Protein AF-A0A7S3ET72-F1 (afdb_monomer_lite)

Secondary structure (DSSP, 8-state):
---PBPTTSSBGGG-TTTT-TTB-TTSSBGGG-TTTT-TTB-TTSSBGGG-TTTT-TTB-TTSSBGGG-TTTT-TTB-TTSSBGGG-TTTT-TTB-TTSSBGGG-TTTT-TT--TT--

Organism: NCBI:txid156174

Radius of gyration: 19.7 Å; chains: 1; bounding box: 42×36×48 Å

Structure (mmCIF, N/CA/C/O backbone):
data_AF-A0A7S3ET72-F1
#
_entry.id   AF-A0A7S3ET72-F1
#
loop_
_atom_site.group_PDB
_atom_site.id
_atom_site.type_symbol
_atom_site.label_atom_id
_atom_site.label_alt_id
_atom_site.label_comp_id
_atom_site.label_asym_id
_atom_site.label_entity_id
_atom_site.label_seq_id
_atom_site.pdbx_PDB_ins_code
_atom_site.Cartn_x
_atom_site.Cartn_y
_atom_site.Cartn_z
_atom_site.occupancy
_atom_site.B_iso_or_equiv
_atom_site.auth_seq_id
_atom_site.auth_comp_id
_atom_site.auth_asym_id
_atom_site.auth_atom_id
_atom_site.pdbx_PDB_model_num
ATOM 1 N N . GLY A 1 1 ? 1.968 9.787 -29.022 1.00 49.44 1 GLY A N 1
ATOM 2 C CA . GLY A 1 1 ? 1.817 8.346 -28.754 1.00 49.44 1 GLY A CA 1
ATOM 3 C C . GLY A 1 1 ? 0.906 8.167 -27.565 1.00 49.44 1 GLY A C 1
ATOM 4 O O . GLY A 1 1 ? 1.372 8.274 -26.441 1.00 49.44 1 GLY A O 1
ATOM 5 N N . GLY A 1 2 ? -0.396 8.022 -27.808 1.00 56.19 2 GLY A N 1
ATOM 6 C CA . GLY A 1 2 ? -1.382 7.818 -26.751 1.00 56.19 2 GLY A CA 1
ATOM 7 C C . GLY A 1 2 ? -1.493 6.333 -26.442 1.00 56.19 2 GLY A C 1
ATOM 8 O O . GLY A 1 2 ? -1.696 5.534 -27.351 1.00 56.19 2 GLY A O 1
ATOM 9 N N . SER A 1 3 ? -1.326 5.962 -25.178 1.00 66.44 3 SER A N 1
ATOM 10 C CA . SER A 1 3 ? -1.554 4.598 -24.714 1.00 66.44 3 SER A CA 1
ATOM 11 C C . SER A 1 3 ? -3.018 4.240 -24.932 1.00 66.44 3 SER A C 1
ATOM 13 O O . SER A 1 3 ? -3.874 4.700 -24.176 1.00 66.44 3 SER A O 1
ATOM 15 N N . ALA A 1 4 ? -3.302 3.451 -25.969 1.00 86.12 4 ALA A N 1
ATOM 16 C CA . ALA A 1 4 ? -4.648 2.979 -26.250 1.00 86.12 4 ALA A CA 1
ATOM 17 C C . ALA A 1 4 ? -5.228 2.313 -24.994 1.00 86.12 4 ALA A C 1
ATOM 19 O O . ALA A 1 4 ? -4.552 1.537 -24.309 1.00 86.12 4 ALA A O 1
ATOM 20 N N . ILE A 1 5 ? -6.461 2.669 -24.650 1.00 91.69 5 ILE A N 1
ATOM 21 C CA . ILE A 1 5 ? -7.228 1.953 -23.634 1.00 91.69 5 ILE A CA 1
ATOM 22 C C . ILE A 1 5 ? -7.727 0.670 -24.299 1.00 91.69 5 ILE A C 1
ATOM 24 O O . ILE A 1 5 ? -8.304 0.732 -25.381 1.00 91.69 5 ILE A O 1
ATOM 28 N N . CYS A 1 6 ? -7.458 -0.490 -23.703 1.00 91.88 6 CYS A N 1
ATOM 29 C CA . CYS A 1 6 ? -7.969 -1.758 -24.220 1.00 91.88 6 CYS A CA 1
ATOM 30 C C . CYS A 1 6 ? -9.417 -1.999 -23.769 1.00 91.88 6 CYS A C 1
ATOM 32 O O . CYS A 1 6 ? -9.929 -1.297 -22.897 1.00 91.88 6 CYS A O 1
ATOM 34 N N . GLU A 1 7 ? -10.059 -3.035 -24.311 1.00 91.88 7 GLU A N 1
ATOM 35 C CA . GLU A 1 7 ? -11.431 -3.449 -23.962 1.00 91.88 7 GLU A CA 1
ATOM 36 C C . GLU A 1 7 ? -11.650 -3.689 -22.456 1.00 91.88 7 GLU A C 1
ATOM 38 O O . GLU A 1 7 ? -12.745 -3.502 -21.937 1.00 91.88 7 GLU A O 1
ATOM 43 N N . HIS A 1 8 ? -10.580 -3.999 -21.720 1.00 89.94 8 HIS A N 1
ATOM 44 C CA . HIS A 1 8 ? -10.591 -4.172 -20.266 1.00 89.94 8 HIS A CA 1
ATOM 45 C C . HIS A 1 8 ? -10.615 -2.841 -19.485 1.00 89.94 8 HIS A C 1
ATOM 47 O O . HIS A 1 8 ? -10.447 -2.838 -18.263 1.00 89.94 8 HIS A O 1
ATOM 53 N N . GLY A 1 9 ? -10.726 -1.697 -20.172 1.00 90.56 9 GLY A N 1
ATOM 54 C CA . GLY A 1 9 ? -10.741 -0.357 -19.576 1.00 90.56 9 GLY A CA 1
ATOM 55 C C . GLY A 1 9 ? -9.399 0.083 -18.980 1.00 90.56 9 GLY A C 1
ATOM 56 O O . GLY A 1 9 ? -9.346 1.012 -18.175 1.00 90.56 9 GLY A O 1
ATOM 57 N N . ARG A 1 10 ? -8.296 -0.588 -19.333 1.00 90.25 10 ARG A N 1
ATOM 58 C CA . ARG A 1 10 ? -6.941 -0.303 -18.828 1.00 90.25 10 ARG A CA 1
ATOM 59 C C . ARG A 1 10 ? -6.067 0.219 -19.960 1.00 90.25 10 ARG A C 1
ATOM 61 O O . ARG A 1 10 ? -6.250 -0.153 -21.112 1.00 90.25 10 ARG A O 1
ATOM 68 N N . GLN A 1 11 ? -5.061 1.030 -19.637 1.00 91.88 11 GLN A N 1
ATOM 69 C CA . GLN A 1 11 ? -4.015 1.358 -20.610 1.00 91.88 11 GLN A CA 1
ATOM 70 C C . GLN A 1 11 ? -3.342 0.064 -21.087 1.00 91.88 11 GLN A C 1
ATOM 72 O O . GLN A 1 11 ? -2.896 -0.734 -20.260 1.00 91.88 11 GLN A O 1
ATOM 77 N N . GLN A 1 12 ? -3.263 -0.135 -22.405 1.00 89.75 12 GLN A N 1
ATOM 78 C CA . GLN A 1 12 ? -2.853 -1.394 -23.037 1.00 89.75 12 GLN A CA 1
ATOM 79 C C . GLN A 1 12 ? -1.521 -1.917 -22.490 1.00 89.75 12 GLN A C 1
ATOM 81 O O . GLN A 1 12 ? -1.415 -3.081 -22.115 1.00 89.75 12 GLN A O 1
ATOM 86 N N . TYR A 1 13 ? -0.528 -1.038 -22.330 1.00 90.38 13 TYR A N 1
ATOM 87 C CA . TYR A 1 13 ? 0.793 -1.410 -21.817 1.00 90.38 13 TYR A CA 1
ATOM 88 C C . TYR A 1 13 ? 0.790 -1.852 -20.340 1.00 90.38 13 TYR A C 1
ATOM 90 O O . TYR A 1 13 ? 1.707 -2.546 -19.907 1.00 90.38 13 TYR A O 1
ATOM 98 N N . HIS A 1 14 ? -0.236 -1.491 -19.564 1.00 90.62 14 HIS A N 1
ATOM 99 C CA . HIS A 1 14 ? -0.445 -1.924 -18.180 1.00 90.62 14 HIS A CA 1
ATOM 100 C C . HIS A 1 14 ? -1.443 -3.083 -18.044 1.00 90.62 14 HIS A C 1
ATOM 102 O O . HIS A 1 14 ? -1.634 -3.583 -16.929 1.00 90.62 14 HIS A O 1
ATOM 108 N N . CYS A 1 15 ? -2.099 -3.504 -19.127 1.00 91.00 15 CYS A N 1
ATOM 109 C CA . CYS A 1 15 ? -3.107 -4.548 -19.058 1.00 91.00 15 CYS A CA 1
ATOM 110 C C . CYS A 1 15 ? -2.458 -5.935 -19.010 1.00 91.00 15 CYS A C 1
ATOM 112 O O . CYS A 1 15 ? -1.753 -6.334 -19.930 1.00 91.00 15 CYS A O 1
ATOM 114 N N . LYS A 1 16 ? -2.728 -6.684 -17.936 1.00 90.94 16 LYS A N 1
ATOM 115 C CA . LYS A 1 16 ? -2.256 -8.065 -17.781 1.00 90.94 16 LYS A CA 1
ATOM 116 C C . LYS A 1 16 ? -2.920 -9.016 -18.777 1.00 90.94 16 LYS A C 1
ATOM 118 O O . LYS A 1 16 ? -2.225 -9.850 -19.337 1.00 90.94 16 LYS A O 1
ATOM 123 N N . GLU A 1 17 ? -4.224 -8.863 -19.008 1.00 89.38 17 GLU A N 1
ATOM 124 C CA . GLU A 1 17 ? -4.987 -9.708 -19.939 1.00 89.38 17 GLU A CA 1
ATOM 125 C C . GLU A 1 17 ? -4.504 -9.532 -21.386 1.00 89.38 17 GLU A C 1
ATOM 127 O O . GLU A 1 17 ? -4.422 -10.500 -22.128 1.00 89.38 17 GLU A O 1
ATOM 132 N N . CYS A 1 18 ? -4.072 -8.324 -21.762 1.00 90.19 18 CYS A N 1
ATOM 133 C CA . CYS A 1 18 ? -3.520 -8.048 -23.092 1.00 90.19 18 CYS A CA 1
ATOM 134 C C . CYS A 1 18 ? -2.006 -8.310 -23.212 1.00 90.19 18 CYS A C 1
ATOM 136 O O . CYS A 1 18 ? -1.413 -7.922 -24.215 1.00 90.19 18 CYS A O 1
ATOM 138 N N . GLY A 1 19 ? -1.347 -8.860 -22.183 1.00 86.62 19 GLY A N 1
ATOM 139 C CA . GLY A 1 19 ? 0.110 -9.055 -22.194 1.00 86.62 19 GLY A CA 1
ATOM 140 C C . GLY A 1 19 ? 0.912 -7.749 -22.290 1.00 86.62 19 GLY A C 1
ATOM 141 O O . GLY A 1 19 ? 1.985 -7.718 -22.888 1.00 86.62 19 GLY A O 1
ATOM 142 N N . GLY A 1 20 ? 0.386 -6.654 -21.732 1.00 91.75 20 GLY A N 1
ATOM 143 C CA . GLY A 1 20 ? 0.970 -5.320 -21.828 1.00 91.75 20 GLY A CA 1
ATOM 144 C C . GLY A 1 20 ? 2.450 -5.281 -21.442 1.00 91.75 20 GLY A C 1
ATOM 145 O O . GLY A 1 20 ? 2.879 -5.938 -20.494 1.00 91.75 20 GLY A O 1
ATOM 146 N N . SER A 1 21 ? 3.238 -4.466 -22.148 1.00 91.25 21 SER A N 1
ATOM 147 C CA . SER A 1 21 ? 4.706 -4.447 -22.038 1.00 91.25 21 SER A CA 1
ATOM 148 C C . SER A 1 21 ? 5.249 -4.119 -20.640 1.00 91.25 21 SER A C 1
ATOM 150 O O . SER A 1 21 ? 6.379 -4.488 -20.318 1.00 91.25 21 SER A O 1
ATOM 152 N N . ALA A 1 22 ? 4.464 -3.477 -19.768 1.00 92.62 22 ALA A N 1
ATOM 153 C CA . ALA A 1 22 ? 4.846 -3.243 -18.376 1.00 92.62 22 ALA A CA 1
ATOM 154 C C . ALA A 1 22 ? 4.678 -4.478 -17.477 1.00 92.62 22 ALA A C 1
ATOM 156 O O . ALA A 1 22 ? 5.080 -4.430 -16.313 1.00 92.62 22 ALA A O 1
ATOM 157 N N . ILE A 1 23 ? 4.079 -5.560 -17.968 1.00 94.81 23 ILE A N 1
ATOM 158 C CA . ILE A 1 23 ? 3.877 -6.821 -17.255 1.00 94.81 23 ILE A CA 1
ATOM 159 C C . ILE A 1 23 ? 5.012 -7.788 -17.634 1.00 94.81 23 ILE A C 1
ATOM 161 O O . ILE A 1 23 ? 5.475 -7.813 -18.776 1.00 94.81 23 ILE A O 1
ATOM 165 N N . CYS A 1 24 ? 5.554 -8.509 -16.653 1.00 94.38 24 CYS A N 1
ATOM 166 C CA . CYS A 1 24 ? 6.542 -9.566 -16.884 1.00 94.38 24 CYS A CA 1
ATOM 167 C C . CYS A 1 24 ? 5.867 -10.933 -17.036 1.00 94.38 24 CYS A C 1
ATOM 169 O O . CYS A 1 24 ? 4.681 -11.081 -16.746 1.00 94.38 24 CYS A O 1
ATOM 171 N N . GLU A 1 25 ? 6.645 -11.943 -17.419 1.00 93.19 25 GLU A N 1
ATOM 172 C CA . GLU A 1 25 ? 6.212 -13.346 -17.505 1.00 93.19 25 GLU A CA 1
ATOM 173 C C . GLU A 1 25 ? 5.611 -13.885 -16.194 1.00 93.19 25 GLU A C 1
ATOM 175 O O . GLU A 1 25 ? 4.651 -14.645 -16.215 1.00 93.19 25 GLU A O 1
ATOM 180 N N . HIS A 1 26 ? 6.060 -13.378 -15.039 1.00 92.94 26 HIS A N 1
ATOM 181 C CA . HIS A 1 26 ? 5.490 -13.694 -13.722 1.00 92.94 26 HIS A CA 1
ATOM 182 C C . HIS A 1 26 ? 4.098 -13.069 -13.484 1.00 92.94 26 HIS A C 1
ATOM 184 O O . HIS A 1 26 ? 3.547 -13.134 -12.383 1.00 92.94 26 HI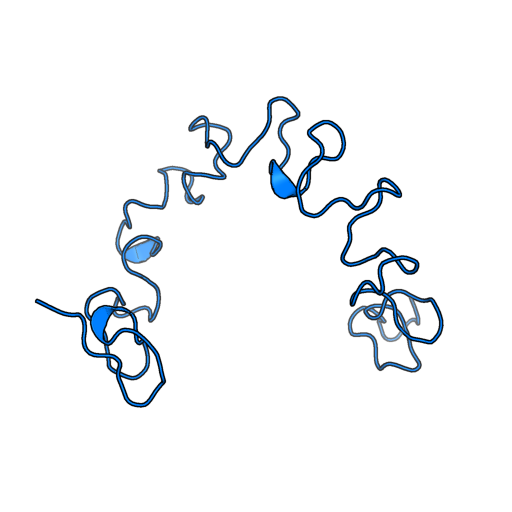S A O 1
ATOM 190 N N . GLY A 1 27 ? 3.535 -12.366 -14.473 1.00 91.00 27 GLY A N 1
ATOM 191 C CA . GLY A 1 27 ? 2.233 -11.710 -14.384 1.00 91.00 27 GLY A CA 1
ATOM 192 C C . GLY A 1 27 ? 2.185 -10.542 -13.394 1.00 91.00 27 GLY A C 1
ATOM 193 O O . GLY A 1 27 ? 1.097 -10.186 -12.926 1.00 91.00 27 GLY A O 1
ATOM 194 N N . ARG A 1 28 ? 3.347 -9.967 -13.054 1.00 92.38 28 ARG A N 1
ATOM 195 C CA . ARG A 1 28 ? 3.528 -8.801 -12.169 1.00 92.38 28 ARG A CA 1
ATOM 196 C C . ARG A 1 28 ? 3.964 -7.588 -12.995 1.00 92.38 28 ARG A C 1
ATOM 198 O O . ARG A 1 28 ? 4.511 -7.731 -14.083 1.00 92.38 28 ARG A O 1
ATOM 205 N N . ARG A 1 29 ? 3.777 -6.369 -12.477 1.00 93.50 29 ARG A N 1
ATOM 206 C CA . ARG A 1 29 ? 4.380 -5.175 -13.098 1.00 93.50 29 ARG A 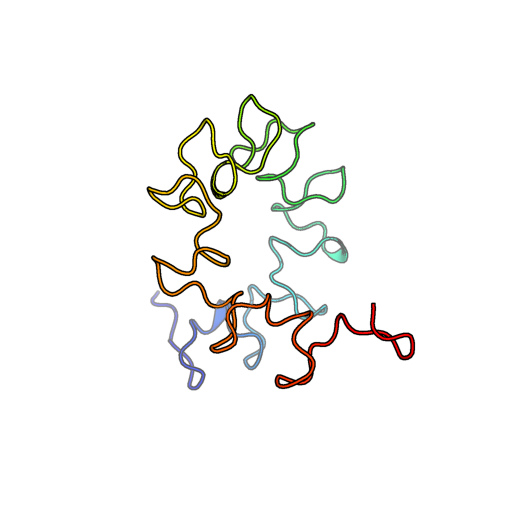CA 1
ATOM 207 C C . ARG A 1 29 ? 5.905 -5.285 -13.010 1.00 93.50 29 ARG A C 1
ATOM 209 O O . ARG A 1 29 ? 6.420 -5.402 -11.901 1.00 93.50 29 ARG A O 1
ATOM 216 N N . ARG A 1 30 ? 6.617 -5.184 -14.139 1.00 94.81 30 ARG A N 1
ATOM 217 C CA . ARG A 1 30 ? 8.088 -5.287 -14.248 1.00 94.81 30 ARG A CA 1
ATOM 218 C C . ARG A 1 30 ? 8.808 -4.435 -13.209 1.00 94.81 30 ARG A C 1
ATOM 220 O O . ARG A 1 30 ? 9.716 -4.915 -12.545 1.00 94.81 3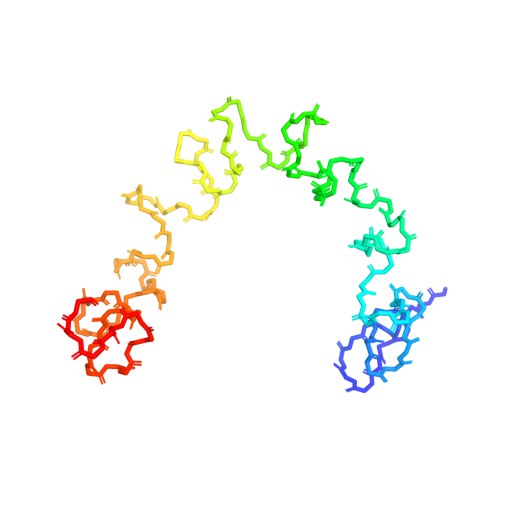0 ARG A O 1
ATOM 227 N N . TYR A 1 31 ? 8.343 -3.201 -13.006 1.00 94.88 31 TYR A N 1
ATOM 228 C CA . TYR A 1 31 ? 8.917 -2.276 -12.026 1.00 94.88 31 TYR A CA 1
ATOM 229 C C . TYR A 1 31 ? 8.914 -2.826 -10.587 1.00 94.88 31 TYR A C 1
ATOM 231 O O . TYR A 1 31 ? 9.844 -2.548 -9.843 1.00 94.88 31 TYR A O 1
ATOM 239 N N . PHE A 1 32 ? 7.926 -3.640 -10.205 1.00 94.88 32 PHE A N 1
ATOM 240 C CA . PHE A 1 32 ? 7.789 -4.212 -8.857 1.00 94.88 32 PHE A CA 1
ATOM 241 C C . PHE A 1 32 ? 8.066 -5.724 -8.804 1.00 94.88 32 PHE A C 1
ATOM 243 O O . PHE A 1 32 ? 7.795 -6.367 -7.792 1.00 94.88 32 PHE A O 1
ATOM 250 N N . CYS A 1 33 ? 8.564 -6.326 -9.885 1.00 94.06 33 CYS A N 1
ATOM 251 C CA . CYS A 1 33 ? 8.829 -7.759 -9.922 1.00 94.06 33 CYS A CA 1
ATOM 252 C C . CYS A 1 33 ? 10.213 -8.057 -9.337 1.00 94.06 33 CYS A C 1
ATOM 254 O O . CYS A 1 33 ? 11.221 -7.658 -9.914 1.00 94.06 33 CYS A O 1
ATOM 256 N N . LYS A 1 34 ? 10.260 -8.778 -8.212 1.00 92.62 34 LYS A N 1
ATOM 257 C CA . LYS A 1 34 ? 11.519 -9.175 -7.564 1.00 92.62 34 LYS A CA 1
ATOM 258 C C . LYS A 1 34 ? 12.352 -10.115 -8.444 1.00 92.62 34 LYS A C 1
ATOM 260 O O . LYS A 1 34 ? 13.548 -9.897 -8.568 1.00 92.62 34 LYS A O 1
ATOM 265 N N . GLU A 1 35 ? 11.719 -11.102 -9.082 1.00 92.31 35 GLU A N 1
ATOM 266 C CA . GLU A 1 35 ? 12.398 -12.080 -9.954 1.00 92.31 35 GLU A CA 1
ATOM 267 C C . GLU A 1 35 ? 13.045 -11.413 -11.175 1.00 92.31 35 GLU A C 1
ATOM 269 O O . GLU A 1 35 ? 14.133 -11.796 -11.582 1.00 92.31 35 GLU A O 1
ATOM 274 N N . CYS A 1 36 ? 12.430 -10.354 -11.712 1.00 93.38 36 CYS A N 1
ATOM 275 C CA . CYS A 1 36 ? 12.995 -9.586 -12.823 1.00 93.38 36 CYS A CA 1
ATOM 276 C C . CYS A 1 36 ? 13.955 -8.461 -12.383 1.00 93.38 36 CYS A C 1
ATOM 278 O O . CYS A 1 36 ? 14.316 -7.630 -13.215 1.00 93.38 36 CYS A O 1
ATOM 280 N N . GLY A 1 37 ? 14.302 -8.345 -11.094 1.00 90.88 37 GLY A N 1
ATOM 281 C CA . GLY A 1 37 ? 15.148 -7.250 -10.595 1.00 90.88 37 GLY A CA 1
ATOM 282 C C . GLY A 1 37 ? 14.513 -5.859 -10.741 1.00 90.88 37 GLY A C 1
ATOM 283 O O . GLY A 1 37 ? 15.198 -4.869 -10.999 1.00 90.88 37 GLY A O 1
ATOM 284 N N . GLY A 1 38 ? 13.185 -5.770 -10.628 1.00 94.94 38 GLY A N 1
ATOM 285 C CA . GLY A 1 38 ? 12.422 -4.543 -10.834 1.00 94.94 38 GLY A CA 1
ATOM 286 C C . GLY A 1 38 ? 12.929 -3.364 -9.997 1.00 94.94 38 GLY A C 1
ATOM 287 O O . GLY A 1 38 ? 13.101 -3.471 -8.784 1.00 94.94 38 GLY A O 1
ATOM 288 N N . LYS A 1 39 ? 13.107 -2.200 -10.641 1.00 94.31 39 LYS A N 1
ATOM 289 C CA . LYS A 1 39 ? 13.679 -0.980 -10.030 1.00 94.31 39 LYS A CA 1
ATOM 290 C C . LYS A 1 39 ? 12.901 -0.445 -8.820 1.00 94.31 39 LYS A C 1
ATOM 292 O O . LYS A 1 39 ? 13.448 0.335 -8.049 1.00 94.31 39 LYS A O 1
ATOM 297 N N . GLY A 1 40 ? 11.641 -0.831 -8.650 1.00 94.50 40 GLY A N 1
ATOM 298 C CA . GLY A 1 40 ? 10.809 -0.492 -7.498 1.00 94.50 40 GLY A CA 1
ATOM 299 C C . GLY A 1 40 ? 11.117 -1.307 -6.245 1.00 94.50 40 GLY A C 1
ATOM 300 O O . GLY A 1 40 ? 10.666 -0.928 -5.167 1.00 94.50 40 GLY A O 1
ATOM 301 N N . ILE A 1 41 ? 11.889 -2.389 -6.356 1.00 95.75 41 ILE A N 1
ATOM 302 C CA . ILE A 1 41 ? 12.319 -3.237 -5.241 1.00 95.75 41 ILE A CA 1
ATOM 303 C C . ILE A 1 41 ? 13.767 -2.870 -4.863 1.00 95.75 41 ILE A C 1
ATOM 305 O O . ILE A 1 41 ? 14.581 -2.528 -5.72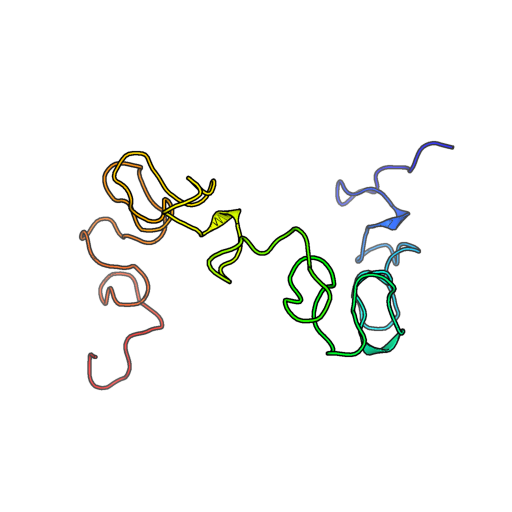6 1.00 95.75 41 ILE A O 1
ATOM 309 N N . CYS A 1 42 ? 14.078 -2.833 -3.566 1.00 94.56 42 CYS A N 1
ATOM 310 C CA . CYS A 1 42 ? 15.445 -2.648 -3.070 1.00 94.56 42 CYS A CA 1
ATOM 311 C C . CYS A 1 42 ? 16.156 -3.993 -2.865 1.00 94.56 42 CYS A C 1
ATOM 313 O O . CYS A 1 42 ? 15.534 -5.052 -2.924 1.00 94.56 42 CYS A O 1
ATOM 315 N N . GLU A 1 43 ? 17.452 -3.947 -2.565 1.00 93.00 43 GLU A N 1
ATOM 316 C CA . GLU A 1 43 ? 18.266 -5.127 -2.232 1.00 93.00 43 GLU A CA 1
ATOM 317 C C . GLU A 1 43 ? 17.702 -5.946 -1.058 1.00 93.00 43 GLU A C 1
ATOM 319 O O . GLU A 1 43 ? 17.759 -7.171 -1.074 1.00 93.00 43 GLU A O 1
ATOM 324 N N . HIS A 1 44 ? 17.015 -5.298 -0.111 1.00 92.44 44 HIS A N 1
ATOM 325 C CA . HIS A 1 44 ? 16.310 -5.959 0.995 1.00 92.44 44 HIS A CA 1
ATOM 326 C C . HIS A 1 44 ? 15.033 -6.707 0.559 1.00 92.44 44 HIS A C 1
ATOM 328 O O . HIS A 1 44 ? 14.289 -7.223 1.394 1.00 92.44 44 HIS A O 1
ATOM 334 N N . GLY A 1 45 ? 14.703 -6.721 -0.737 1.00 90.81 45 GLY A N 1
ATOM 335 C CA . GLY A 1 45 ? 13.512 -7.378 -1.278 1.00 90.81 45 GLY A CA 1
ATOM 336 C C . GLY A 1 45 ? 12.190 -6.682 -0.939 1.00 90.81 45 GLY A C 1
ATOM 337 O O . GLY A 1 45 ? 11.129 -7.279 -1.122 1.00 90.81 45 GLY A O 1
ATOM 338 N N . ARG A 1 46 ? 12.236 -5.437 -0.450 1.00 92.19 46 ARG A N 1
ATOM 339 C CA . ARG A 1 46 ? 11.070 -4.602 -0.113 1.00 92.19 46 ARG A CA 1
ATOM 340 C C . ARG A 1 46 ? 10.829 -3.569 -1.215 1.00 92.19 46 ARG A C 1
ATOM 342 O O . ARG A 1 46 ? 11.760 -3.178 -1.916 1.00 92.19 46 ARG A O 1
ATOM 349 N N . GLU A 1 47 ? 9.601 -3.074 -1.360 1.00 94.06 47 GLU A N 1
ATOM 350 C CA . GLU A 1 47 ? 9.358 -1.911 -2.223 1.00 94.06 47 GLU A CA 1
ATOM 351 C C . GLU A 1 47 ? 10.145 -0.710 -1.676 1.00 94.06 47 GLU A C 1
ATOM 353 O O . GLU A 1 47 ? 10.034 -0.385 -0.493 1.00 94.06 47 GLU A O 1
ATOM 358 N N . ARG A 1 48 ? 10.938 -0.036 -2.519 1.00 94.69 48 ARG A N 1
ATOM 359 C CA . ARG 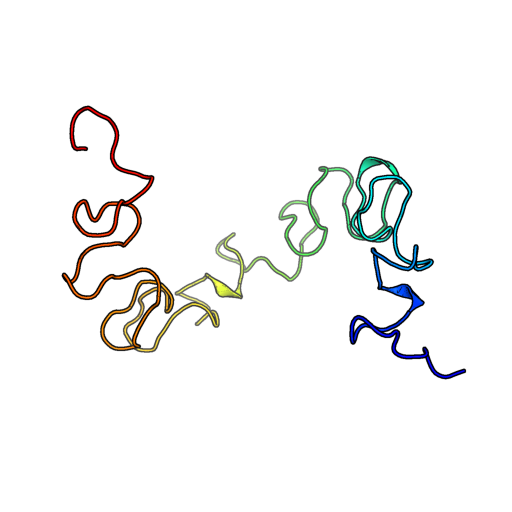A 1 48 ? 11.871 1.032 -2.110 1.00 94.69 48 ARG A CA 1
ATOM 360 C C . ARG A 1 48 ? 11.201 2.102 -1.261 1.00 94.69 48 ARG A C 1
ATOM 362 O O . ARG A 1 48 ? 11.756 2.542 -0.260 1.00 94.69 48 ARG A O 1
ATOM 369 N N . ARG A 1 49 ? 9.975 2.491 -1.624 1.00 94.25 49 ARG A N 1
ATOM 370 C CA . ARG A 1 49 ? 9.207 3.505 -0.889 1.00 94.25 49 ARG A CA 1
ATOM 371 C C . ARG A 1 49 ? 8.861 3.082 0.544 1.00 94.25 49 ARG A C 1
ATOM 373 O O . ARG A 1 49 ? 8.640 3.960 1.365 1.00 94.25 49 ARG A O 1
ATOM 380 N N . TYR A 1 50 ? 8.812 1.786 0.839 1.00 94.38 50 TYR A N 1
ATOM 381 C CA . TYR A 1 50 ? 8.484 1.219 2.151 1.00 94.38 50 TYR A CA 1
ATOM 382 C C . TYR A 1 50 ? 9.676 0.488 2.788 1.00 94.38 50 TYR A C 1
ATOM 384 O O . TYR A 1 50 ? 9.497 -0.306 3.707 1.00 94.38 50 TYR A O 1
ATOM 392 N N . CYS A 1 51 ? 10.899 0.722 2.314 1.00 93.50 51 CYS A N 1
ATOM 393 C CA . CYS A 1 51 ? 12.095 0.164 2.928 1.00 93.50 51 CYS A CA 1
ATOM 394 C C . CYS A 1 51 ? 12.697 1.175 3.910 1.00 93.50 51 CYS A C 1
ATOM 396 O O . CYS A 1 51 ? 13.103 2.262 3.502 1.00 93.50 51 CYS A O 1
ATOM 398 N N . LYS A 1 52 ? 12.763 0.815 5.198 1.00 90.12 52 LYS A N 1
ATOM 399 C CA . LYS A 1 52 ? 13.332 1.680 6.243 1.00 90.12 52 LYS A CA 1
ATOM 400 C C . LYS A 1 52 ? 14.839 1.865 6.057 1.00 90.12 52 LYS A C 1
ATOM 402 O O . LYS A 1 52 ? 15.308 2.992 6.138 1.00 90.12 52 LYS A O 1
ATOM 407 N N . GLU A 1 53 ? 15.561 0.786 5.749 1.00 91.25 53 GLU A N 1
ATOM 408 C CA . GLU A 1 53 ? 17.017 0.816 5.523 1.00 91.25 53 GLU A CA 1
ATOM 409 C C . GLU A 1 53 ? 17.393 1.712 4.335 1.00 91.25 53 GLU A C 1
ATOM 411 O O . GLU A 1 53 ? 18.397 2.409 4.383 1.00 91.25 53 GLU A O 1
ATOM 416 N N . CYS A 1 54 ? 16.550 1.775 3.298 1.00 92.44 54 CYS A N 1
ATOM 417 C CA . CYS A 1 54 ? 16.774 2.648 2.142 1.00 92.44 54 CYS A CA 1
ATOM 418 C C . CYS A 1 54 ? 16.208 4.074 2.310 1.00 92.44 54 CYS A C 1
ATOM 420 O O . CYS A 1 54 ? 16.155 4.813 1.327 1.00 92.44 54 CYS A O 1
ATOM 422 N N . GLY A 1 55 ? 15.705 4.457 3.491 1.00 88.94 55 GLY A N 1
ATOM 423 C CA . GLY A 1 55 ? 15.105 5.782 3.706 1.00 88.94 55 GLY A CA 1
ATOM 424 C C . GLY A 1 55 ? 13.826 6.024 2.890 1.00 88.94 55 GLY A C 1
ATOM 425 O O . GLY A 1 55 ? 13.557 7.137 2.436 1.00 88.94 55 GLY A O 1
ATOM 426 N N . GLY A 1 56 ? 13.038 4.973 2.651 1.00 93.56 56 GLY A N 1
ATOM 427 C CA . GLY A 1 56 ? 11.836 5.026 1.827 1.00 93.56 56 GLY A CA 1
ATOM 428 C C . GLY A 1 56 ? 10.847 6.109 2.273 1.00 93.56 56 GLY A C 1
ATOM 429 O O . GLY A 1 56 ? 10.371 6.112 3.407 1.00 93.56 56 GLY A O 1
ATOM 430 N N . LYS A 1 57 ? 10.463 6.998 1.344 1.00 92.81 57 LYS A N 1
ATOM 431 C CA . LYS A 1 57 ? 9.558 8.142 1.602 1.00 92.81 57 LYS A CA 1
ATOM 432 C C . LYS A 1 57 ? 8.176 7.748 2.138 1.00 92.81 57 LYS A C 1
ATOM 434 O O . LYS A 1 57 ? 7.466 8.585 2.680 1.00 92.81 57 LYS A O 1
ATOM 439 N N . GLY A 1 58 ? 7.767 6.493 1.973 1.00 94.12 58 GLY A N 1
ATOM 440 C CA . GLY A 1 58 ? 6.521 5.946 2.500 1.00 94.12 58 GLY A CA 1
ATOM 441 C C . GLY A 1 58 ? 6.557 5.640 3.997 1.00 94.12 58 GLY A C 1
ATOM 442 O O . GLY A 1 58 ? 5.500 5.337 4.544 1.00 94.12 58 GLY A O 1
ATOM 443 N N . ILE A 1 59 ? 7.712 5.745 4.661 1.00 94.88 59 ILE A N 1
ATOM 444 C CA . ILE A 1 59 ? 7.873 5.577 6.110 1.00 94.88 59 ILE A CA 1
ATOM 445 C C . ILE A 1 59 ? 8.080 6.955 6.768 1.00 94.88 59 ILE A C 1
ATOM 447 O O . ILE A 1 59 ? 8.758 7.824 6.212 1.00 94.88 59 ILE A O 1
ATOM 451 N N . CYS A 1 60 ? 7.420 7.202 7.904 1.00 94.12 60 CYS A N 1
ATOM 452 C CA . CYS A 1 60 ? 7.628 8.407 8.718 1.00 94.12 60 CYS A CA 1
ATOM 453 C C . CYS A 1 60 ? 8.788 8.231 9.708 1.00 94.12 60 CYS A C 1
ATOM 455 O O . CYS A 1 60 ? 9.286 7.127 9.911 1.00 94.12 60 CYS A O 1
ATOM 457 N N . GLU A 1 61 ? 9.172 9.315 10.378 1.00 92.38 61 GLU A N 1
ATOM 458 C CA . GLU A 1 61 ? 10.176 9.301 11.453 1.00 92.38 61 GLU A CA 1
ATOM 459 C C . GLU A 1 61 ? 9.842 8.318 12.589 1.00 92.38 61 GLU A C 1
ATOM 461 O O . GLU A 1 61 ? 10.734 7.672 13.127 1.00 92.38 61 GLU A O 1
ATOM 466 N N . HIS A 1 62 ? 8.553 8.071 12.851 1.00 92.19 62 HIS A N 1
ATOM 467 C CA . HIS A 1 62 ? 8.084 7.063 13.810 1.00 92.19 62 HIS A CA 1
ATOM 468 C C . HIS A 1 62 ? 8.293 5.605 13.342 1.00 92.19 62 HIS A C 1
ATOM 470 O O . HIS A 1 62 ? 7.837 4.668 13.996 1.00 92.19 62 HIS A O 1
ATOM 476 N N . GLY A 1 63 ? 8.899 5.376 12.171 1.00 90.19 63 GLY A N 1
ATOM 477 C CA . GLY A 1 63 ? 9.136 4.041 11.612 1.00 90.19 63 GLY A CA 1
ATOM 478 C C . GLY A 1 63 ? 7.876 3.324 11.111 1.00 90.19 63 GLY A C 1
ATOM 479 O O . GLY A 1 63 ? 7.913 2.120 10.869 1.00 90.19 63 GLY A O 1
ATOM 480 N N . ARG A 1 64 ? 6.759 4.044 10.950 1.00 91.94 64 ARG A N 1
ATOM 481 C CA . ARG A 1 64 ? 5.464 3.521 10.478 1.00 91.94 64 ARG A CA 1
ATOM 482 C C . ARG A 1 64 ? 5.219 3.947 9.029 1.00 91.94 64 ARG A C 1
ATOM 484 O O . ARG A 1 64 ? 5.715 4.983 8.593 1.00 91.94 64 ARG A O 1
ATOM 491 N N . GLU A 1 65 ? 4.412 3.197 8.276 1.00 93.88 65 GLU A N 1
ATOM 492 C CA . GLU A 1 65 ? 3.924 3.672 6.971 1.00 93.88 65 GLU A CA 1
ATOM 493 C C . GLU A 1 65 ? 3.183 5.010 7.160 1.00 93.88 65 GLU A C 1
ATOM 495 O O . GLU A 1 65 ? 2.225 5.073 7.933 1.00 93.88 65 GLU A O 1
ATOM 500 N N . ARG A 1 66 ? 3.600 6.072 6.454 1.00 95.06 66 ARG A N 1
ATOM 501 C CA . ARG A 1 66 ? 3.111 7.453 6.652 1.00 95.06 66 ARG A CA 1
ATOM 502 C C . ARG A 1 66 ? 1.594 7.541 6.666 1.00 95.06 66 ARG A C 1
ATOM 504 O O . ARG A 1 66 ? 1.021 8.129 7.572 1.00 95.06 66 ARG A O 1
ATOM 511 N N . TYR A 1 67 ? 0.937 6.901 5.700 1.00 94.62 67 TYR A N 1
ATOM 512 C CA . TYR A 1 67 ? -0.520 6.953 5.585 1.00 94.62 67 TYR A CA 1
ATOM 513 C C . TYR A 1 67 ? -1.252 6.219 6.721 1.00 94.62 67 TYR A C 1
ATOM 515 O O . TYR A 1 67 ? -2.427 6.486 6.940 1.00 94.62 67 TYR A O 1
ATOM 523 N N . LYS A 1 68 ? -0.583 5.323 7.459 1.00 94.44 68 LYS A N 1
ATOM 524 C CA . LYS A 1 68 ? -1.122 4.626 8.641 1.00 94.44 68 LYS A CA 1
ATOM 525 C C . LYS A 1 68 ? -0.683 5.263 9.964 1.00 94.44 68 LYS A C 1
ATOM 527 O O . LYS A 1 68 ? -1.113 4.799 11.019 1.00 94.44 68 LYS A O 1
ATOM 532 N N . CYS A 1 69 ? 0.208 6.253 9.940 1.00 94.75 69 CYS A N 1
ATOM 533 C CA . CYS A 1 69 ? 0.757 6.851 11.149 1.00 94.75 69 CYS A CA 1
ATOM 534 C C . CYS A 1 69 ? -0.234 7.856 11.746 1.00 94.75 69 CYS A C 1
ATOM 536 O O . CYS A 1 69 ? -0.600 8.827 11.089 1.00 94.75 69 CYS A O 1
ATOM 538 N N . LYS A 1 70 ? -0.650 7.627 12.997 1.00 94.12 70 LYS A N 1
ATOM 539 C CA . LYS A 1 70 ? -1.558 8.525 13.726 1.00 94.12 70 LYS A CA 1
ATOM 540 C C . LYS A 1 70 ? -0.907 9.870 14.041 1.00 94.12 70 LYS A C 1
ATOM 542 O O . LYS A 1 70 ? -1.535 10.893 13.813 1.00 94.12 70 LYS A O 1
ATOM 547 N N . GLU A 1 71 ? 0.345 9.859 14.491 1.00 93.69 71 GLU A N 1
ATOM 548 C CA . GLU A 1 71 ? 1.098 11.075 14.837 1.00 93.69 71 GLU A CA 1
ATOM 549 C C . GLU A 1 71 ? 1.308 11.985 13.623 1.00 93.69 71 GLU A C 1
ATOM 551 O O . GLU A 1 71 ? 1.223 13.199 13.740 1.00 93.69 71 GLU A O 1
ATOM 556 N N . CYS A 1 72 ? 1.492 11.409 12.430 1.00 93.94 72 CYS A N 1
ATOM 557 C CA . CYS A 1 72 ? 1.620 12.179 11.191 1.00 93.94 72 CYS A CA 1
ATOM 558 C C . CYS A 1 72 ? 0.273 12.534 10.531 1.00 93.94 72 CYS A C 1
ATOM 560 O O . CYS A 1 72 ? 0.282 13.019 9.402 1.00 93.94 72 CYS A O 1
ATOM 562 N N . GLY A 1 73 ? -0.874 12.217 11.148 1.00 92.62 73 GLY A N 1
ATOM 563 C CA . GLY A 1 73 ? -2.191 12.444 10.537 1.00 92.62 73 GLY A CA 1
ATOM 564 C C . GLY A 1 73 ? -2.399 11.675 9.226 1.00 92.62 73 GLY A C 1
ATOM 565 O O . GLY A 1 73 ? -3.021 12.177 8.292 1.00 92.62 73 GLY A O 1
ATOM 566 N N . GLY A 1 74 ? -1.832 10.470 9.119 1.00 95.75 74 GLY A N 1
ATOM 567 C CA . GLY A 1 74 ? -1.857 9.666 7.901 1.00 95.75 74 GLY A CA 1
ATOM 568 C C . GLY A 1 74 ? -3.271 9.466 7.348 1.00 95.75 74 GLY A C 1
ATOM 569 O O . GLY A 1 74 ? -4.225 9.302 8.101 1.00 95.75 74 GLY A O 1
ATOM 570 N N . SER A 1 75 ? -3.416 9.422 6.020 1.00 94.75 75 SER A N 1
ATOM 571 C CA . SER A 1 75 ? -4.732 9.412 5.358 1.00 94.75 75 SER A CA 1
ATOM 572 C C . SER A 1 75 ? -5.641 8.228 5.716 1.00 94.75 75 SER A C 1
ATOM 574 O O . SER A 1 75 ? -6.859 8.335 5.584 1.00 94.75 75 SER A O 1
ATOM 576 N N . ALA A 1 76 ? -5.099 7.108 6.207 1.00 95.25 76 ALA A N 1
ATOM 577 C CA . ALA A 1 76 ? -5.898 5.995 6.720 1.00 95.25 76 ALA A CA 1
ATOM 578 C C . ALA A 1 76 ? -6.444 6.235 8.133 1.00 95.25 76 ALA A C 1
ATOM 580 O O . ALA A 1 76 ? -7.205 5.400 8.618 1.00 95.25 76 ALA A O 1
ATOM 581 N N . ILE A 1 77 ? -6.077 7.327 8.797 1.00 96.38 77 ILE A N 1
ATOM 582 C CA . ILE A 1 77 ? -6.575 7.733 10.109 1.00 96.38 77 ILE A CA 1
ATOM 583 C C . ILE A 1 77 ? -7.721 8.735 9.906 1.00 96.38 77 ILE A C 1
ATOM 585 O O . ILE A 1 77 ? -7.654 9.615 9.045 1.00 96.38 77 ILE A O 1
ATOM 589 N N . CYS A 1 78 ? -8.828 8.536 10.620 1.00 94.94 78 CYS A N 1
ATOM 590 C CA . CYS A 1 78 ? -9.953 9.471 10.633 1.00 94.94 78 CYS A CA 1
ATOM 591 C C . CYS A 1 78 ? -9.780 10.532 11.725 1.00 94.94 78 CYS A C 1
ATOM 593 O O . CYS A 1 78 ? -8.904 10.415 12.581 1.00 94.94 78 CYS A O 1
ATOM 595 N N . GLU A 1 79 ? -10.660 11.530 11.724 1.00 93.94 79 GLU A N 1
ATOM 596 C CA . GLU A 1 79 ? -10.720 12.579 12.752 1.00 93.94 79 GLU A CA 1
ATOM 597 C C . GLU A 1 79 ? -10.889 12.022 14.178 1.00 93.94 79 GLU A C 1
ATOM 599 O O . GLU A 1 79 ? -10.294 12.543 15.113 1.00 93.94 79 GLU A O 1
ATOM 604 N N . HIS A 1 80 ? -11.555 10.872 14.339 1.00 93.19 80 HIS A N 1
ATOM 605 C CA . HIS A 1 80 ? -11.670 10.155 15.618 1.00 93.19 80 HIS A CA 1
ATOM 606 C C . HIS A 1 80 ? -10.354 9.489 16.082 1.00 93.19 80 HIS A C 1
ATOM 608 O O . HIS A 1 80 ? -10.329 8.744 17.063 1.00 93.19 80 HIS A O 1
ATOM 614 N N . GLY A 1 81 ? -9.251 9.649 15.343 1.00 91.25 81 GLY A N 1
ATOM 615 C CA . GLY A 1 81 ? -7.950 9.060 15.666 1.00 91.25 81 GLY A CA 1
ATOM 616 C C . GLY A 1 81 ? -7.893 7.532 15.534 1.00 91.25 81 GLY A C 1
ATOM 617 O O . GLY A 1 81 ? -6.980 6.905 16.083 1.00 91.25 81 GLY A O 1
ATOM 618 N N . ARG A 1 82 ? -8.861 6.932 14.828 1.00 92.38 82 ARG A N 1
ATOM 619 C CA . ARG A 1 82 ? -8.965 5.495 14.514 1.00 92.38 82 ARG A CA 1
ATOM 620 C C . ARG A 1 82 ? -8.584 5.257 13.052 1.00 92.38 82 ARG A C 1
ATOM 622 O O . ARG A 1 82 ? -8.632 6.167 12.230 1.00 92.38 82 ARG A O 1
ATOM 629 N N . ARG A 1 83 ? -8.244 4.019 12.680 1.00 93.75 83 ARG A N 1
ATOM 630 C CA . ARG A 1 83 ? -8.122 3.669 11.254 1.00 93.75 83 ARG A CA 1
ATOM 631 C C . ARG A 1 83 ? -9.505 3.770 10.603 1.00 93.75 83 ARG A C 1
ATOM 633 O O . ARG A 1 83 ? -10.417 3.093 11.062 1.00 93.75 83 ARG A O 1
ATOM 640 N N . ARG A 1 84 ? -9.646 4.533 9.512 1.00 94.81 84 ARG A N 1
ATOM 641 C CA . ARG A 1 84 ? -10.897 4.737 8.749 1.00 94.81 84 ARG A CA 1
ATOM 642 C C . ARG A 1 84 ? -11.620 3.427 8.456 1.00 94.81 84 ARG A C 1
ATOM 644 O O . ARG A 1 84 ? -12.825 3.339 8.636 1.00 94.81 84 ARG A O 1
ATOM 651 N N . TYR A 1 85 ? -10.872 2.391 8.071 1.00 94.31 85 TYR A N 1
ATOM 652 C CA . TYR A 1 85 ? -11.429 1.066 7.795 1.00 94.31 85 TYR A CA 1
ATOM 653 C C . TYR A 1 85 ? -12.162 0.459 9.003 1.00 94.31 85 TYR A C 1
ATOM 655 O O . TYR A 1 85 ? -13.174 -0.199 8.818 1.00 94.31 85 TYR A O 1
ATOM 663 N N . PHE A 1 86 ? -11.705 0.724 10.227 1.00 92.94 86 PHE A N 1
ATOM 664 C CA . PHE A 1 86 ? -12.288 0.222 11.475 1.00 92.94 86 PHE A CA 1
ATOM 665 C C . PHE A 1 86 ? -13.034 1.312 12.262 1.00 92.94 86 PHE A C 1
ATOM 667 O O . PHE A 1 86 ? -13.237 1.181 13.464 1.00 92.94 86 PHE A O 1
ATOM 674 N N . CYS A 1 87 ? -13.410 2.425 11.631 1.00 92.88 87 CYS A N 1
ATOM 675 C CA . CYS A 1 87 ? -14.137 3.492 12.309 1.00 92.88 87 CYS A CA 1
ATOM 676 C C . CYS A 1 87 ? -15.628 3.389 11.986 1.00 92.88 87 CYS A C 1
ATOM 678 O O . CYS A 1 87 ? -16.030 3.679 10.862 1.00 92.88 87 CYS A O 1
ATOM 680 N N . LYS A 1 88 ? -16.444 2.991 12.971 1.00 89.44 88 LYS A N 1
ATOM 681 C CA . LYS A 1 88 ? -17.902 2.860 12.811 1.00 89.44 88 LYS A CA 1
ATOM 682 C C . LYS A 1 88 ? -18.554 4.194 12.435 1.00 89.44 88 LYS A C 1
ATOM 684 O O . LYS A 1 88 ? -19.372 4.228 11.527 1.00 89.44 88 LYS A O 1
ATOM 689 N N . GLU A 1 89 ? -18.126 5.278 13.079 1.00 90.62 89 GLU A N 1
ATOM 690 C CA . GLU A 1 89 ? -18.624 6.644 12.846 1.00 90.62 89 GLU A CA 1
ATOM 691 C C . GLU A 1 89 ? -18.352 7.121 11.412 1.00 90.62 89 GLU A C 1
ATOM 693 O O . GLU A 1 89 ? -19.166 7.823 10.828 1.00 90.62 89 GLU A O 1
ATOM 698 N N . CYS A 1 90 ? -17.254 6.668 10.796 1.00 92.50 90 CYS A N 1
ATOM 699 C CA . CYS A 1 90 ? -16.938 6.962 9.396 1.00 92.50 90 CYS A CA 1
ATOM 700 C C . CYS A 1 90 ? -17.501 5.928 8.400 1.00 92.50 90 CYS A C 1
ATOM 702 O O . CYS A 1 90 ? -17.085 5.928 7.241 1.00 92.50 90 CYS A O 1
ATOM 704 N N . GLY A 1 91 ? -18.357 4.991 8.828 1.00 89.19 91 GLY A N 1
ATOM 705 C CA . GLY A 1 91 ? -18.861 3.919 7.957 1.00 89.19 91 GLY A CA 1
ATOM 706 C C . GLY A 1 91 ? -17.773 2.938 7.495 1.00 89.19 91 GLY A C 1
ATOM 707 O O . GLY A 1 91 ? -17.812 2.413 6.380 1.00 89.19 91 GLY A O 1
ATOM 708 N N . GLY A 1 92 ? -16.754 2.716 8.328 1.00 92.19 92 GLY A N 1
ATOM 709 C CA . GLY A 1 92 ? -15.608 1.869 8.025 1.00 92.19 92 GLY A CA 1
ATOM 710 C C . GLY A 1 92 ? -16.001 0.441 7.642 1.00 92.19 92 GLY A C 1
ATOM 711 O O . GLY A 1 92 ? -16.671 -0.265 8.392 1.00 92.19 92 GLY A O 1
ATOM 712 N N . LYS A 1 93 ? -15.514 -0.019 6.483 1.00 92.38 93 LYS A N 1
ATOM 713 C CA . LYS A 1 93 ? -15.846 -1.3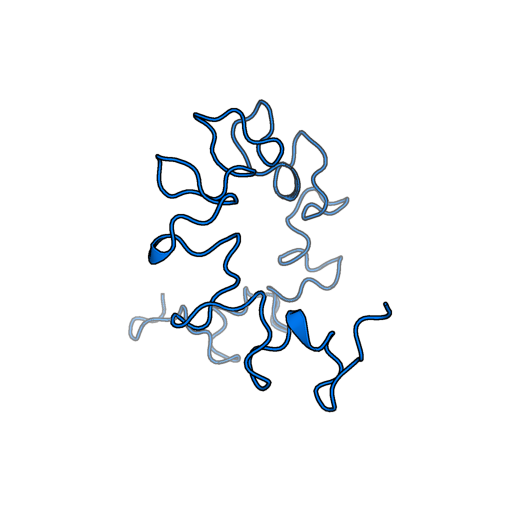36 5.905 1.00 92.38 93 LYS A CA 1
ATOM 714 C C . LYS A 1 93 ? -15.344 -2.538 6.717 1.00 92.38 93 LYS A C 1
ATOM 716 O O . LYS A 1 93 ? -15.708 -3.664 6.403 1.00 92.38 93 LYS A O 1
ATOM 721 N N . GLY A 1 94 ? -14.494 -2.327 7.716 1.00 91.69 94 GLY A N 1
ATOM 722 C CA . GLY A 1 94 ? -13.967 -3.360 8.604 1.00 91.69 94 GLY A CA 1
ATOM 723 C C . GLY A 1 94 ? -14.920 -3.767 9.718 1.00 91.69 94 GLY A C 1
ATOM 724 O O . GLY A 1 94 ? -14.737 -4.839 10.289 1.00 91.69 94 GLY A O 1
ATOM 725 N N . ILE A 1 95 ? -15.945 -2.961 9.999 1.00 91.50 95 ILE A N 1
ATOM 726 C CA . ILE A 1 95 ? -16.980 -3.261 10.990 1.00 91.50 95 ILE A CA 1
ATOM 727 C C . ILE A 1 95 ? -18.249 -3.706 10.245 1.00 91.50 95 ILE A C 1
ATOM 729 O O . ILE A 1 95 ? -18.570 -3.188 9.171 1.00 91.50 95 ILE A O 1
ATOM 733 N N . CYS A 1 96 ? -18.921 -4.743 10.743 1.00 91.19 96 CYS A N 1
ATOM 734 C CA . CYS A 1 96 ? -20.212 -5.188 10.218 1.00 91.19 96 CYS A CA 1
ATOM 735 C C . CYS A 1 96 ? -21.374 -4.401 10.840 1.00 91.19 96 CYS A C 1
ATOM 737 O O . CYS A 1 96 ? -21.197 -3.640 11.790 1.00 91.19 96 CYS A O 1
ATOM 739 N N . GLU A 1 97 ? -22.584 -4.622 10.334 1.00 88.81 97 GLU A N 1
ATOM 740 C CA . GLU A 1 97 ? -23.809 -4.038 10.896 1.00 88.81 97 GLU A CA 1
ATOM 741 C C . GLU A 1 97 ? -24.032 -4.412 12.373 1.00 88.81 97 GLU A C 1
ATOM 743 O O . GLU A 1 97 ? -24.477 -3.577 13.154 1.00 88.81 97 GLU A O 1
ATOM 748 N N . HIS A 1 98 ? -23.573 -5.595 12.799 1.00 87.81 98 HIS A N 1
ATOM 749 C CA . HIS A 1 98 ? -23.594 -6.043 14.198 1.00 87.81 98 HIS A CA 1
ATOM 750 C C . HIS A 1 98 ? -22.585 -5.312 15.109 1.00 87.81 98 HIS A C 1
ATOM 752 O O . HIS A 1 98 ? -22.442 -5.652 16.282 1.00 87.81 98 HIS A O 1
ATOM 758 N N . GLY A 1 99 ? -21.818 -4.345 14.589 1.00 85.75 99 GLY A N 1
ATOM 759 C CA . GLY A 1 99 ? -20.839 -3.573 15.361 1.00 85.75 99 GLY A CA 1
ATOM 760 C C . GLY A 1 99 ? -19.547 -4.322 15.708 1.00 85.75 99 GLY A C 1
ATOM 761 O O . GLY A 1 99 ? -18.726 -3.794 16.454 1.00 85.75 99 GLY A O 1
ATOM 762 N N . ARG A 1 100 ? -19.339 -5.524 15.158 1.00 88.19 100 ARG A N 1
ATOM 763 C CA . ARG A 1 100 ? -18.128 -6.342 15.342 1.00 88.19 100 ARG A CA 1
ATOM 764 C C . ARG A 1 100 ? -17.186 -6.180 14.149 1.00 88.19 100 ARG A C 1
ATOM 766 O O . ARG A 1 100 ? -17.623 -5.847 13.047 1.00 88.19 100 ARG A O 1
ATOM 773 N N . GLU A 1 101 ? -15.893 -6.452 14.322 1.00 89.94 101 GLU A N 1
ATOM 774 C CA . GLU A 1 101 ? -15.000 -6.569 13.164 1.00 89.94 101 GLU A CA 1
ATOM 775 C C . GLU A 1 101 ? -15.466 -7.715 12.260 1.00 89.94 101 GLU A C 1
ATOM 777 O O . GLU A 1 101 ? -15.660 -8.839 12.722 1.00 89.94 101 GLU A O 1
ATOM 782 N N . ARG A 1 102 ? -15.604 -7.457 10.954 1.00 90.75 102 ARG A N 1
ATOM 783 C CA . ARG A 1 102 ? -16.125 -8.435 9.981 1.00 90.75 102 ARG A CA 1
ATOM 784 C C . ARG A 1 102 ? -15.381 -9.762 10.024 1.00 90.75 102 ARG A C 1
ATOM 786 O O . ARG A 1 102 ? -15.996 -10.813 9.896 1.00 90.75 102 ARG A O 1
ATOM 793 N N . ARG A 1 103 ? -14.062 -9.717 10.234 1.00 89.75 103 ARG A N 1
ATOM 794 C CA . ARG A 1 103 ? -13.220 -10.916 10.309 1.00 89.75 103 ARG A CA 1
ATOM 795 C C . ARG A 1 103 ? -13.579 -11.835 11.482 1.00 89.75 103 ARG A C 1
ATOM 797 O O . ARG A 1 103 ? -13.342 -13.026 11.361 1.00 89.75 103 ARG A O 1
ATOM 804 N N . TYR A 1 104 ? -14.161 -11.304 12.557 1.00 89.25 104 TYR A N 1
ATOM 805 C CA . TYR A 1 104 ? -14.541 -12.046 13.766 1.00 89.25 104 TYR A CA 1
ATOM 806 C C . TYR A 1 104 ? -16.064 -12.111 13.967 1.00 89.25 104 TYR A C 1
ATOM 808 O O . TYR A 1 104 ? -16.545 -12.557 15.004 1.00 89.25 104 TYR A O 1
ATOM 816 N N . CYS A 1 105 ? -16.860 -11.655 12.996 1.00 90.00 105 CYS A N 1
ATOM 817 C CA . CYS A 1 105 ? -18.314 -11.702 13.097 1.00 90.00 105 CYS A CA 1
ATOM 818 C C . CYS A 1 105 ? -18.845 -13.044 12.580 1.00 90.00 105 CYS A C 1
ATOM 820 O O . CYS A 1 105 ? -18.805 -13.306 11.378 1.00 90.00 105 CYS A O 1
ATOM 822 N N . LYS A 1 106 ? -19.362 -13.881 13.491 1.00 87.88 106 LYS A N 1
ATOM 823 C CA . LYS A 1 106 ? -19.918 -15.204 13.162 1.00 87.88 106 LYS A CA 1
ATOM 824 C C . LYS A 1 106 ? -21.100 -15.109 12.200 1.00 87.88 106 LYS A C 1
ATOM 826 O O . LYS A 1 106 ? -21.143 -15.846 11.225 1.00 87.88 106 LYS A O 1
ATOM 831 N N . GLU A 1 107 ? -21.991 -14.148 12.429 1.00 88.25 107 GLU A N 1
ATOM 832 C CA . GLU A 1 107 ? -23.165 -13.891 11.580 1.00 88.25 107 GLU A CA 1
ATOM 833 C C . GLU A 1 107 ? -22.773 -13.478 10.153 1.00 88.25 107 GLU A C 1
ATOM 835 O O . GLU A 1 107 ? -23.498 -13.759 9.208 1.00 88.25 107 GLU A O 1
ATOM 840 N N . CYS A 1 108 ? -21.596 -12.869 9.971 1.00 89.88 108 CYS A N 1
ATOM 841 C CA . CYS A 1 108 ? -21.073 -12.506 8.652 1.00 89.88 108 CYS A CA 1
ATOM 842 C C . CYS A 1 108 ? -20.132 -13.565 8.046 1.00 89.88 108 CYS A C 1
ATOM 844 O O . CYS A 1 108 ? -19.481 -13.274 7.042 1.00 89.88 108 CYS A O 1
ATOM 846 N N . GLY A 1 109 ? -19.989 -14.748 8.658 1.00 87.38 109 GLY A N 1
ATOM 847 C CA . GLY A 1 109 ? -19.054 -15.779 8.191 1.00 87.38 109 GLY A CA 1
ATOM 848 C C . GLY A 1 109 ? -17.583 -15.349 8.275 1.00 87.38 109 GLY A C 1
ATOM 849 O O . GLY A 1 109 ? -16.794 -15.611 7.366 1.00 87.38 109 GLY A O 1
ATOM 850 N N . GLY A 1 110 ? -17.215 -14.618 9.331 1.00 86.00 110 GLY A N 1
ATOM 851 C CA . GLY A 1 110 ? -15.877 -14.065 9.519 1.00 86.00 110 GLY A CA 1
ATOM 852 C C . GLY A 1 110 ? -14.765 -15.116 9.420 1.00 86.00 110 GLY A C 1
ATOM 853 O O . GLY A 1 110 ? -14.713 -16.061 10.197 1.00 86.00 110 GLY A O 1
ATOM 854 N N . LYS A 1 111 ? -13.822 -14.905 8.492 1.00 84.81 111 LYS A N 1
ATOM 855 C CA . LYS A 1 111 ? -12.696 -15.825 8.217 1.00 84.81 111 LYS A CA 1
ATOM 856 C C . LYS A 1 111 ? -11.660 -15.937 9.344 1.00 84.81 111 LYS A C 1
ATOM 858 O O . LYS A 1 111 ? -10.728 -16.722 9.235 1.00 84.81 111 LYS A O 1
ATOM 863 N N . GLY A 1 112 ? -11.754 -15.090 10.364 1.00 82.94 112 GLY A N 1
ATOM 864 C CA . GLY A 1 112 ? -10.883 -15.105 11.537 1.00 82.94 112 GLY A CA 1
ATOM 865 C C . GLY A 1 112 ? -11.421 -15.950 12.686 1.00 82.94 112 GLY A C 1
ATOM 866 O O . GLY A 1 112 ? -10.779 -15.974 13.722 1.00 82.94 112 GLY A O 1
ATOM 867 N N . ILE A 1 113 ? -12.579 -16.592 12.521 1.00 79.69 113 ILE A N 1
ATOM 868 C CA . ILE A 1 113 ? -13.186 -17.451 13.536 1.00 79.69 113 ILE A CA 1
ATOM 869 C C . ILE A 1 113 ? -12.698 -18.868 13.267 1.00 79.69 113 ILE A C 1
ATOM 871 O O . ILE A 1 113 ? -13.094 -19.477 12.273 1.00 79.69 113 ILE A O 1
ATOM 875 N N . CYS A 1 114 ? -11.808 -19.379 14.117 1.00 76.44 114 CYS A N 1
ATOM 876 C CA . CYS A 1 114 ? -11.461 -20.796 14.063 1.00 76.44 114 CYS A CA 1
ATOM 877 C C . CYS A 1 114 ? -12.607 -21.648 14.636 1.00 76.44 114 CYS A C 1
ATOM 879 O O . CYS A 1 114 ? -13.515 -21.129 15.289 1.00 76.44 114 CYS A O 1
ATOM 881 N N . GLU A 1 115 ? -12.563 -22.965 14.426 1.00 66.94 115 GLU A N 1
ATOM 882 C CA . GLU A 1 115 ? -13.591 -23.910 14.904 1.00 66.94 115 GLU A CA 1
ATOM 883 C C . GLU A 1 115 ? -13.839 -23.823 16.423 1.00 66.94 115 GLU A C 1
ATOM 885 O O . GLU A 1 115 ? -14.919 -24.155 16.905 1.00 66.94 115 GLU A O 1
ATOM 890 N N . HIS A 1 116 ? -12.880 -23.270 17.172 1.00 69.88 116 HIS A N 1
ATOM 891 C CA . HIS A 1 116 ? -12.966 -23.034 18.613 1.00 69.88 116 HIS A CA 1
ATOM 892 C C . HIS A 1 116 ? -13.628 -21.696 19.004 1.00 69.88 116 HIS A C 1
ATOM 894 O O . HIS A 1 116 ? -13.627 -21.326 20.179 1.00 69.88 116 HIS A O 1
ATOM 900 N N . GLY A 1 117 ? -14.201 -20.955 18.050 1.00 58.12 117 GLY A N 1
ATOM 901 C CA . GLY A 1 117 ? -15.003 -19.759 18.319 1.00 58.12 117 GLY A CA 1
ATOM 902 C C . GLY A 1 117 ? -14.219 -18.543 18.830 1.00 58.12 117 GLY A C 1
ATOM 903 O O . GLY A 1 117 ? -14.829 -17.654 19.425 1.00 58.12 117 GLY A O 1
ATOM 904 N N . ARG A 1 118 ? -12.896 -18.497 18.616 1.00 56.91 118 ARG A N 1
ATOM 905 C CA . ARG A 1 118 ? -12.013 -17.364 18.948 1.00 56.91 118 ARG A CA 1
ATOM 906 C C . ARG A 1 118 ? -11.146 -16.971 17.759 1.00 56.91 118 ARG A C 1
ATOM 908 O O . ARG A 1 118 ? -10.776 -17.883 16.984 1.00 56.91 118 ARG A O 1
#

Sequence (118 aa):
GGSAICEHGRQQYHCKECGGSAICEHGRRRYFCKECGGKGICEHGRERRYCKECGGKGICEHGRERYKCKECGGSAICEHGRRRYFCKECGGKGICEHGRERRYCKECGGKGICEHGR

Foldseek 3Di:
DDQDQDPVRHRLLPDLVNVHVLADPVSHRQLLDVVNVHVQADPVRHRLLLDVVNVRVLADPVRHRQLPDLVNVHVLADPVSDRCLLDVVNVRVQADPVRHGLLLDVVNVRVVQDPVSD

pLDDT: mean 89.85, std 8.14, range [49.44, 96.38]